Protein AF-A0A523UVQ3-F1 (afdb_monomer_lite)

Structure (mmCIF, N/CA/C/O backbone):
data_AF-A0A523UVQ3-F1
#
_entry.id   AF-A0A523UVQ3-F1
#
loop_
_atom_site.group_PDB
_atom_site.id
_atom_site.type_symbol
_atom_site.label_atom_id
_atom_site.label_alt_id
_atom_site.label_comp_id
_atom_site.label_asym_id
_atom_site.label_entity_id
_atom_site.label_seq_id
_atom_site.pdbx_PDB_ins_code
_atom_site.Cartn_x
_atom_site.Cartn_y
_atom_site.Cartn_z
_atom_site.occupancy
_atom_site.B_iso_or_equiv
_atom_site.auth_seq_id
_atom_site.auth_comp_id
_atom_site.auth_asym_id
_atom_site.auth_atom_id
_atom_site.pdbx_PDB_model_num
ATOM 1 N N . MET A 1 1 ? 14.493 -11.863 -35.727 1.00 39.38 1 MET A N 1
ATOM 2 C CA . MET A 1 1 ? 13.414 -10.904 -35.404 1.00 39.38 1 MET A CA 1
ATOM 3 C C . MET A 1 1 ? 13.735 -10.275 -34.060 1.00 39.38 1 MET A C 1
ATOM 5 O O . MET A 1 1 ? 13.905 -11.006 -33.095 1.00 39.38 1 MET A O 1
ATOM 9 N N . ALA A 1 2 ? 13.984 -8.965 -34.048 1.00 42.31 2 ALA A N 1
ATOM 10 C CA . ALA A 1 2 ? 14.712 -8.257 -32.997 1.00 42.31 2 ALA A CA 1
ATOM 11 C C . ALA A 1 2 ? 14.042 -8.353 -31.615 1.00 42.31 2 ALA A C 1
ATOM 13 O O . ALA A 1 2 ? 12.942 -7.850 -31.390 1.00 42.31 2 ALA A O 1
ATOM 14 N N . MET A 1 3 ? 14.762 -8.982 -30.691 1.00 44.59 3 MET A N 1
ATOM 15 C CA . MET A 1 3 ? 14.513 -8.999 -29.258 1.00 44.59 3 MET A CA 1
ATOM 16 C C . MET A 1 3 ? 14.830 -7.597 -28.714 1.00 44.59 3 MET A C 1
ATOM 18 O O . MET A 1 3 ? 15.941 -7.333 -28.264 1.00 44.59 3 MET A O 1
ATOM 22 N N . PHE A 1 4 ? 13.890 -6.653 -28.830 1.00 46.91 4 PHE A N 1
ATOM 23 C CA . PHE A 1 4 ? 13.997 -5.375 -28.128 1.00 46.91 4 PHE A CA 1
ATOM 24 C C . PHE A 1 4 ? 13.979 -5.674 -26.631 1.00 46.91 4 PHE A C 1
ATOM 26 O O . PHE A 1 4 ? 12.932 -5.970 -26.056 1.00 46.91 4 PHE A O 1
ATOM 33 N N . ALA A 1 5 ? 15.153 -5.626 -26.007 1.00 46.66 5 ALA A N 1
ATOM 34 C CA . ALA A 1 5 ? 15.275 -5.544 -24.568 1.00 46.66 5 ALA A CA 1
ATOM 35 C C . ALA A 1 5 ? 14.369 -4.401 -24.091 1.00 46.66 5 ALA A C 1
ATOM 37 O O . ALA A 1 5 ? 14.591 -3.237 -24.434 1.00 46.66 5 ALA A O 1
ATOM 38 N N . LEU A 1 6 ? 13.321 -4.72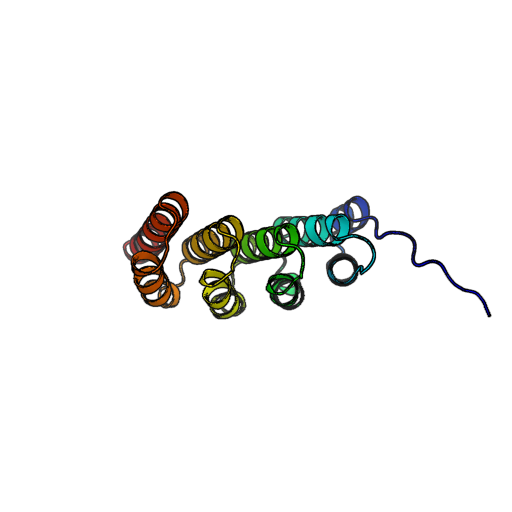8 -23.334 1.00 57.94 6 LEU A N 1
ATOM 39 C CA . LEU A 1 6 ? 12.624 -3.737 -22.527 1.00 57.94 6 LEU A CA 1
ATOM 40 C C . LEU A 1 6 ? 13.667 -3.225 -21.535 1.00 57.94 6 LEU A C 1
ATOM 42 O O . LEU A 1 6 ? 13.969 -3.893 -20.549 1.00 57.94 6 LEU A O 1
ATOM 46 N N . THR A 1 7 ? 14.288 -2.092 -21.848 1.00 76.19 7 THR A N 1
ATOM 47 C CA . THR A 1 7 ? 15.218 -1.434 -20.938 1.00 76.19 7 THR A CA 1
ATOM 48 C C . THR A 1 7 ? 14.504 -1.192 -19.610 1.00 76.19 7 THR A C 1
ATOM 50 O O . THR A 1 7 ? 13.308 -0.883 -19.585 1.00 76.19 7 THR A O 1
ATOM 53 N N . GLN A 1 8 ? 15.221 -1.397 -18.500 1.00 83.75 8 GLN A N 1
ATOM 54 C CA . GLN A 1 8 ? 14.662 -1.261 -17.155 1.00 83.75 8 GLN A CA 1
ATOM 55 C C . GLN A 1 8 ? 13.910 0.079 -17.036 1.00 83.75 8 GLN A C 1
ATOM 57 O O . GLN A 1 8 ? 14.472 1.125 -17.385 1.00 83.75 8 GLN A O 1
ATOM 62 N N . PRO A 1 9 ? 12.647 0.085 -16.567 1.00 90.88 9 PRO A N 1
ATOM 63 C CA . PRO A 1 9 ? 11.894 1.319 -16.410 1.00 90.88 9 PRO A CA 1
ATOM 64 C C . PRO A 1 9 ? 12.631 2.309 -15.506 1.00 90.88 9 PRO A C 1
ATOM 66 O O . PRO A 1 9 ? 12.893 2.032 -14.339 1.00 90.88 9 PRO A O 1
ATOM 69 N N . ASN A 1 10 ? 12.923 3.502 -16.025 1.00 95.31 10 ASN A N 1
ATOM 70 C CA . ASN A 1 10 ? 13.520 4.567 -15.226 1.00 95.31 10 ASN A CA 1
ATOM 71 C C . ASN A 1 10 ? 12.429 5.288 -14.418 1.00 95.31 10 ASN A C 1
ATOM 73 O O . ASN A 1 10 ? 11.838 6.270 -14.877 1.00 95.31 10 ASN A O 1
ATOM 77 N N . VAL A 1 11 ? 12.146 4.779 -13.216 1.00 96.69 11 VAL A N 1
ATOM 78 C CA . VAL A 1 11 ? 11.094 5.301 -12.329 1.00 96.69 11 VAL A CA 1
ATOM 79 C C . VAL A 1 11 ? 11.329 6.769 -11.965 1.00 96.69 11 VAL A C 1
ATOM 81 O O . VAL A 1 11 ? 10.381 7.555 -11.973 1.00 96.69 11 VAL A O 1
ATOM 84 N N . ILE A 1 12 ? 12.583 7.170 -11.726 1.00 96.06 12 ILE A N 1
ATOM 85 C CA . ILE A 1 12 ? 12.950 8.553 -11.380 1.00 96.06 12 ILE A CA 1
ATOM 86 C C . ILE A 1 12 ? 12.531 9.508 -12.503 1.00 96.06 12 ILE A C 1
ATOM 88 O O . ILE A 1 12 ? 11.830 10.494 -12.261 1.00 96.06 12 ILE A O 1
ATOM 92 N N . LYS A 1 13 ? 12.890 9.181 -13.749 1.00 97.12 13 LYS A N 1
ATOM 93 C CA . LYS A 1 13 ? 12.530 9.973 -14.930 1.00 97.12 13 LYS A CA 1
ATOM 94 C C . LYS A 1 13 ? 11.016 10.006 -15.143 1.00 97.12 13 LYS A C 1
ATOM 96 O O . LYS A 1 13 ? 10.454 11.072 -15.386 1.00 97.12 13 LYS A O 1
ATOM 101 N N . LEU A 1 14 ? 10.341 8.862 -15.015 1.00 97.38 14 LEU A N 1
ATOM 102 C CA . LEU A 1 14 ? 8.886 8.769 -15.173 1.00 97.38 14 LEU A CA 1
ATOM 103 C C . LEU A 1 14 ? 8.136 9.604 -14.125 1.00 97.38 14 LEU A C 1
ATOM 105 O O . LEU A 1 14 ? 7.170 10.288 -14.469 1.00 97.38 14 LEU A O 1
ATOM 109 N N . LYS A 1 15 ? 8.602 9.598 -12.871 1.00 97.69 15 LYS A N 1
ATOM 110 C CA . LYS A 1 15 ? 8.070 10.436 -11.791 1.00 97.69 15 LYS A CA 1
ATOM 111 C C . LYS A 1 15 ? 8.287 11.921 -12.074 1.00 97.69 15 LYS A C 1
ATOM 113 O O . LYS A 1 15 ? 7.334 12.687 -11.950 1.00 97.69 15 LYS A O 1
ATOM 118 N N . ALA A 1 16 ? 9.492 12.322 -12.486 1.00 97.44 16 ALA A N 1
ATOM 119 C CA . ALA A 1 16 ? 9.799 13.713 -12.828 1.00 97.44 16 ALA A CA 1
ATOM 120 C C . ALA A 1 16 ? 8.895 14.239 -13.958 1.00 97.44 16 ALA A C 1
ATOM 122 O O . ALA A 1 16 ? 8.415 15.367 -13.905 1.00 97.44 16 ALA A O 1
ATOM 123 N N . MET A 1 17 ? 8.579 13.381 -14.930 1.00 97.06 17 MET A N 1
ATOM 124 C CA . MET A 1 17 ? 7.647 13.676 -16.025 1.00 97.06 17 MET A CA 1
ATOM 125 C C . MET A 1 17 ? 6.166 13.544 -15.637 1.00 97.06 17 MET A C 1
ATOM 127 O O . MET A 1 17 ? 5.296 13.735 -16.482 1.00 97.06 17 MET A O 1
ATOM 131 N N . ARG A 1 18 ? 5.859 13.169 -14.387 1.00 97.56 18 ARG A N 1
ATOM 132 C CA . ARG A 1 18 ? 4.501 12.866 -13.897 1.00 97.56 18 ARG A CA 1
ATOM 133 C C . ARG A 1 18 ? 3.760 11.847 -14.780 1.00 97.56 18 ARG A C 1
ATOM 135 O O . ARG A 1 18 ? 2.537 11.890 -14.911 1.00 97.56 18 ARG A O 1
ATOM 142 N N . ASN A 1 19 ? 4.492 10.913 -15.389 1.00 97.69 19 ASN A N 1
ATOM 143 C CA . ASN A 1 19 ? 3.961 9.961 -16.359 1.00 97.69 19 ASN A CA 1
ATOM 144 C C . ASN A 1 19 ? 3.280 8.773 -15.657 1.00 97.69 19 ASN A C 1
ATOM 146 O O . ASN A 1 19 ? 3.890 7.724 -15.438 1.00 97.69 19 ASN A O 1
ATOM 150 N N . ILE A 1 20 ? 1.996 8.939 -15.323 1.00 98.00 20 ILE A N 1
ATOM 151 C CA . ILE A 1 20 ? 1.193 7.918 -14.628 1.00 98.00 20 ILE A CA 1
ATOM 152 C C . ILE A 1 20 ? 1.123 6.613 -15.426 1.00 98.00 20 ILE A C 1
ATOM 154 O O . ILE A 1 20 ? 1.298 5.542 -14.855 1.00 98.00 20 ILE A O 1
ATOM 158 N N . GLY A 1 21 ? 0.927 6.687 -16.746 1.00 96.88 21 GLY A N 1
ATOM 159 C CA . GLY A 1 21 ? 0.845 5.500 -17.601 1.00 96.88 21 GLY A CA 1
ATOM 160 C C . GLY A 1 21 ? 2.160 4.716 -17.657 1.00 96.88 21 GLY A C 1
ATOM 161 O O . GLY A 1 21 ? 2.157 3.488 -17.618 1.00 96.88 21 GLY A O 1
ATOM 162 N N . GLY A 1 22 ? 3.296 5.414 -17.697 1.00 96.94 22 GLY A N 1
ATOM 163 C CA . GLY A 1 22 ? 4.622 4.803 -17.646 1.00 96.94 22 GLY A CA 1
ATOM 164 C C . GLY A 1 22 ? 4.908 4.146 -16.298 1.00 96.94 22 GLY A C 1
ATOM 165 O O . GLY A 1 22 ? 5.341 2.997 -16.262 1.00 96.94 22 GLY A O 1
ATOM 166 N N . LEU A 1 23 ? 4.596 4.825 -15.191 1.00 97.94 23 LEU A N 1
ATOM 167 C CA . LEU A 1 23 ? 4.719 4.251 -13.847 1.00 97.94 23 LEU A CA 1
ATOM 168 C C . LEU A 1 23 ? 3.774 3.051 -13.645 1.00 97.94 23 LEU A C 1
ATOM 170 O O . LEU A 1 23 ? 4.170 2.046 -13.064 1.00 97.94 23 LEU A O 1
ATOM 174 N N . ALA A 1 24 ? 2.558 3.095 -14.197 1.00 97.75 24 ALA A N 1
ATOM 175 C CA . ALA A 1 24 ? 1.625 1.968 -14.173 1.00 97.75 24 ALA A CA 1
ATOM 176 C C . ALA A 1 24 ? 2.132 0.752 -14.972 1.00 97.75 24 ALA A C 1
ATOM 178 O O . ALA A 1 24 ? 1.844 -0.387 -14.612 1.00 97.75 24 ALA A O 1
ATOM 179 N N . ARG A 1 25 ? 2.909 0.967 -16.042 1.00 96.75 25 ARG A N 1
ATOM 180 C CA . ARG A 1 25 ? 3.623 -0.118 -16.738 1.00 96.75 25 ARG A CA 1
ATOM 181 C C . ARG A 1 25 ? 4.805 -0.630 -15.917 1.00 96.75 25 ARG A C 1
ATOM 183 O O . ARG A 1 25 ? 5.016 -1.837 -15.880 1.00 96.75 25 ARG A O 1
ATOM 190 N N . ALA A 1 26 ? 5.530 0.254 -15.228 1.00 97.19 26 ALA A N 1
ATOM 191 C CA . ALA A 1 26 ? 6.637 -0.126 -14.347 1.00 97.19 26 ALA A CA 1
ATOM 192 C C . ALA A 1 26 ? 6.177 -1.008 -13.170 1.00 97.19 26 ALA A C 1
ATOM 194 O O . ALA A 1 26 ? 6.887 -1.939 -12.807 1.00 97.19 26 ALA A O 1
ATOM 195 N N . LEU A 1 27 ? 4.949 -0.822 -12.668 1.00 97.50 27 LEU A N 1
ATOM 196 C CA . LEU A 1 27 ? 4.314 -1.743 -11.710 1.00 97.50 27 LEU A CA 1
ATOM 197 C C . LEU A 1 27 ? 4.166 -3.183 -12.223 1.00 97.50 27 LEU A C 1
ATOM 199 O O . LEU A 1 27 ? 3.966 -4.087 -11.427 1.00 97.50 27 LEU A O 1
ATOM 203 N N . LYS A 1 28 ? 4.244 -3.418 -13.536 1.00 96.00 28 LYS A N 1
ATOM 204 C CA . LYS A 1 28 ? 4.145 -4.753 -14.147 1.00 96.00 28 LYS A CA 1
ATOM 205 C C . LYS A 1 28 ? 5.505 -5.291 -14.600 1.00 96.00 28 LYS A C 1
ATOM 207 O O . LYS A 1 28 ? 5.560 -6.291 -15.317 1.00 96.00 28 LYS A O 1
ATOM 212 N N . TYR A 1 29 ? 6.602 -4.628 -14.228 1.00 95.38 29 TYR A N 1
ATOM 213 C CA . TYR A 1 29 ? 7.947 -5.037 -14.614 1.00 95.38 29 TYR A CA 1
ATOM 214 C C . TYR A 1 29 ? 8.352 -6.316 -13.870 1.00 95.38 29 TYR A C 1
ATOM 216 O O . TYR A 1 29 ? 8.654 -6.308 -12.677 1.00 95.38 29 TYR A O 1
ATOM 224 N N . ARG A 1 30 ? 8.310 -7.440 -14.593 1.00 91.62 30 ARG A N 1
ATOM 225 C CA . ARG A 1 30 ? 8.473 -8.782 -14.014 1.00 91.62 30 ARG A CA 1
ATOM 226 C C . ARG A 1 30 ? 9.860 -9.024 -13.426 1.00 91.62 30 ARG A C 1
ATOM 228 O O . ARG A 1 30 ? 9.968 -9.726 -12.433 1.00 91.62 30 ARG A O 1
ATOM 235 N N . ALA A 1 31 ? 10.897 -8.447 -14.029 1.00 91.62 31 ALA A N 1
ATOM 236 C CA . ALA A 1 31 ? 12.280 -8.788 -13.709 1.00 91.62 31 ALA A CA 1
ATOM 237 C C . ALA A 1 31 ? 12.781 -8.215 -12.373 1.00 91.62 31 ALA A C 1
ATOM 239 O O . ALA A 1 31 ? 13.788 -8.693 -11.864 1.00 91.62 31 ALA A O 1
ATOM 240 N N . ASP A 1 32 ? 12.121 -7.193 -11.818 1.00 95.12 32 ASP A N 1
ATOM 241 C CA . ASP A 1 32 ? 12.636 -6.489 -10.643 1.00 95.12 32 ASP A CA 1
ATOM 242 C C . ASP A 1 32 ? 11.502 -5.935 -9.772 1.00 95.12 32 ASP A C 1
ATOM 244 O O . ASP A 1 32 ? 10.786 -5.005 -10.156 1.00 95.12 32 ASP A O 1
ATOM 248 N N . SER A 1 33 ? 11.352 -6.496 -8.572 1.00 97.19 33 SER A N 1
ATOM 249 C CA . SER A 1 33 ? 10.388 -6.023 -7.577 1.00 97.19 33 SER A CA 1
ATOM 250 C C . SER A 1 33 ? 10.733 -4.647 -7.001 1.00 97.19 33 SER A C 1
ATOM 252 O O . SER A 1 33 ? 9.831 -3.940 -6.561 1.00 97.19 33 SER A O 1
ATOM 254 N N . GLY A 1 34 ? 12.007 -4.243 -7.010 1.00 97.62 34 GLY A N 1
ATOM 255 C CA . GLY A 1 34 ? 12.449 -2.906 -6.613 1.00 97.62 34 GLY A CA 1
ATOM 256 C C . GLY A 1 34 ? 11.880 -1.837 -7.542 1.00 97.62 34 GLY A C 1
ATOM 257 O O . GLY A 1 34 ? 11.242 -0.899 -7.075 1.00 97.62 34 GLY A O 1
ATOM 258 N N . VAL A 1 35 ? 11.958 -2.052 -8.860 1.00 97.81 35 VAL A N 1
ATOM 259 C CA . VAL A 1 35 ? 11.315 -1.169 -9.855 1.00 97.81 35 VAL A CA 1
ATOM 260 C C . VAL A 1 35 ? 9.808 -1.058 -9.614 1.00 97.81 35 VAL A C 1
ATOM 262 O O . VAL A 1 35 ? 9.249 0.039 -9.685 1.00 97.81 35 VAL A O 1
ATOM 265 N N . ARG A 1 36 ? 9.134 -2.175 -9.305 1.00 98.44 36 ARG A N 1
ATOM 266 C CA . ARG A 1 36 ? 7.697 -2.165 -8.987 1.00 98.44 36 ARG A CA 1
ATOM 267 C C . ARG A 1 36 ? 7.414 -1.386 -7.698 1.00 98.44 36 ARG A C 1
ATOM 269 O O . ARG A 1 36 ? 6.492 -0.572 -7.663 1.00 98.44 36 ARG A O 1
ATOM 276 N N . ALA A 1 37 ? 8.218 -1.584 -6.655 1.00 98.56 37 ALA A N 1
ATOM 277 C CA . ALA A 1 37 ? 8.058 -0.909 -5.370 1.00 98.56 37 ALA A CA 1
ATOM 278 C C . ALA A 1 37 ? 8.280 0.605 -5.488 1.00 98.56 37 ALA A C 1
ATOM 280 O O . ALA A 1 37 ? 7.486 1.385 -4.947 1.00 98.56 37 ALA A O 1
ATOM 281 N N . ASP A 1 38 ? 9.302 1.017 -6.236 1.00 98.50 38 ASP A N 1
ATOM 282 C CA . ASP A 1 38 ? 9.602 2.420 -6.517 1.00 98.50 38 ASP A CA 1
ATOM 283 C C . ASP A 1 38 ? 8.494 3.057 -7.357 1.00 98.50 38 ASP A C 1
ATOM 285 O O . ASP A 1 38 ? 8.077 4.186 -7.090 1.00 98.50 38 ASP A O 1
ATOM 289 N N . ALA A 1 39 ? 7.956 2.332 -8.344 1.00 98.56 39 ALA A N 1
ATOM 290 C CA . ALA A 1 39 ? 6.831 2.803 -9.144 1.00 98.56 39 ALA A CA 1
ATOM 291 C C . ALA A 1 39 ? 5.576 3.021 -8.283 1.00 98.56 39 ALA A C 1
ATOM 293 O O . ALA A 1 39 ? 4.925 4.062 -8.409 1.00 98.56 39 ALA A O 1
ATOM 294 N N . ALA A 1 40 ? 5.263 2.092 -7.372 1.00 98.75 40 ALA A N 1
ATOM 295 C CA . ALA A 1 40 ? 4.151 2.236 -6.431 1.00 98.75 40 ALA A CA 1
ATOM 296 C C . ALA A 1 40 ? 4.328 3.475 -5.542 1.00 98.75 40 ALA A C 1
ATOM 298 O O . ALA A 1 40 ? 3.408 4.287 -5.399 1.00 98.75 40 ALA A O 1
ATOM 299 N N . GLN A 1 41 ? 5.531 3.662 -4.994 1.00 98.69 41 GLN A N 1
ATOM 300 C CA . GLN A 1 41 ? 5.854 4.827 -4.178 1.00 98.69 41 GLN A CA 1
ATOM 301 C C . GLN A 1 41 ? 5.715 6.135 -4.972 1.00 98.69 41 GLN A C 1
ATOM 303 O O . GLN A 1 41 ? 5.050 7.065 -4.503 1.00 98.69 41 GLN A O 1
ATOM 308 N N . ALA A 1 42 ? 6.292 6.196 -6.175 1.00 98.62 42 ALA A N 1
ATOM 309 C CA . ALA A 1 42 ? 6.239 7.364 -7.046 1.00 98.62 42 ALA A CA 1
ATOM 310 C C . ALA A 1 42 ? 4.794 7.752 -7.394 1.00 98.62 42 ALA A C 1
ATOM 312 O O . ALA A 1 42 ? 4.432 8.925 -7.315 1.00 98.62 42 ALA A O 1
ATOM 313 N N . LEU A 1 43 ? 3.940 6.776 -7.718 1.00 98.62 43 LEU A N 1
ATOM 314 C CA . LEU A 1 43 ? 2.518 7.010 -7.986 1.00 98.62 43 LEU A CA 1
ATOM 315 C C . LEU A 1 43 ? 1.793 7.624 -6.779 1.00 98.62 43 LEU A C 1
ATOM 317 O O . LEU A 1 43 ? 1.020 8.570 -6.940 1.00 98.62 43 LEU A O 1
ATOM 321 N N . GLY A 1 44 ? 2.084 7.141 -5.568 1.00 98.06 44 GLY A N 1
ATOM 322 C CA . GLY A 1 44 ? 1.532 7.700 -4.333 1.00 98.06 44 GLY A CA 1
ATOM 323 C C . GLY A 1 44 ? 1.989 9.130 -4.043 1.00 98.06 44 GLY A C 1
ATOM 324 O O . GLY A 1 44 ? 1.230 9.924 -3.492 1.00 98.06 44 GLY A O 1
ATOM 325 N N . GLU A 1 45 ? 3.221 9.477 -4.409 1.00 98.25 45 GLU A N 1
ATOM 326 C CA . GLU A 1 45 ? 3.767 10.833 -4.261 1.00 98.25 45 GLU A CA 1
ATOM 327 C C . GLU A 1 45 ? 3.171 11.817 -5.271 1.00 98.25 45 GLU A C 1
ATOM 329 O O . GLU A 1 45 ? 2.959 12.979 -4.937 1.00 98.25 45 GLU A O 1
ATOM 334 N N . LEU A 1 46 ? 2.831 11.348 -6.475 1.00 98.00 46 LEU A N 1
ATOM 335 C CA . LEU A 1 46 ? 2.152 12.163 -7.485 1.00 98.00 46 LEU A CA 1
ATOM 336 C C . LEU A 1 46 ? 0.680 12.443 -7.153 1.00 98.00 46 LEU A C 1
ATOM 338 O O . LEU A 1 46 ? 0.099 13.348 -7.754 1.00 98.00 46 LEU A O 1
ATOM 342 N N . ARG A 1 47 ? 0.085 11.678 -6.224 1.00 96.69 47 ARG A N 1
ATOM 343 C CA . ARG A 1 47 ? -1.290 11.851 -5.717 1.00 96.69 47 ARG A CA 1
ATOM 344 C C . ARG A 1 47 ? -2.361 11.952 -6.815 1.00 96.69 47 ARG A C 1
ATOM 346 O O . ARG A 1 47 ? -3.369 12.634 -6.657 1.00 96.69 47 ARG A O 1
ATOM 353 N N . ASN A 1 48 ? -2.155 11.274 -7.943 1.00 97.19 48 ASN A N 1
ATOM 354 C CA . ASN A 1 48 ? -3.093 11.294 -9.063 1.00 97.19 48 ASN A CA 1
ATOM 355 C C . ASN A 1 48 ? -4.073 10.114 -8.964 1.00 97.19 48 ASN A C 1
ATOM 357 O O . ASN A 1 48 ? -3.645 8.964 -8.902 1.00 97.19 48 ASN A O 1
ATOM 361 N N . ARG A 1 49 ? -5.386 10.381 -9.012 1.00 96.62 49 ARG A N 1
ATOM 362 C CA . ARG A 1 49 ? -6.436 9.346 -8.931 1.00 96.62 49 ARG A CA 1
ATOM 363 C C . ARG A 1 49 ? -6.379 8.306 -10.055 1.00 96.62 49 ARG A C 1
ATOM 365 O O . ARG A 1 49 ? -6.785 7.171 -9.834 1.00 96.62 49 ARG A O 1
ATOM 372 N N . LEU A 1 50 ? -5.807 8.638 -11.217 1.00 96.75 50 LEU A N 1
ATOM 373 C CA . LEU A 1 50 ? -5.566 7.675 -12.304 1.00 96.75 50 LEU A CA 1
ATOM 374 C C . LEU A 1 50 ? -4.617 6.537 -11.894 1.00 96.75 50 LEU A C 1
ATOM 376 O O . LEU A 1 50 ? -4.584 5.497 -12.545 1.00 96.75 50 LEU A O 1
ATOM 380 N N . ALA A 1 51 ? -3.855 6.716 -10.813 1.00 97.88 51 ALA A N 1
ATOM 381 C CA . ALA A 1 51 ? -2.993 5.684 -10.261 1.00 97.88 51 ALA A CA 1
ATOM 382 C C . ALA A 1 51 ? -3.737 4.648 -9.404 1.00 97.88 51 ALA A C 1
ATOM 384 O O . ALA A 1 51 ? -3.151 3.613 -9.100 1.00 97.88 51 ALA A O 1
ATOM 385 N N . ILE A 1 52 ? -4.998 4.885 -9.015 1.00 98.12 52 ILE A N 1
ATOM 386 C CA . ILE A 1 52 ? -5.718 3.971 -8.115 1.00 98.12 52 ILE A CA 1
ATOM 387 C C . ILE A 1 52 ? -5.859 2.570 -8.731 1.00 98.12 52 ILE A C 1
ATOM 389 O O . ILE A 1 52 ? -5.396 1.627 -8.092 1.00 98.12 52 ILE A O 1
ATOM 393 N N . PRO A 1 53 ? -6.394 2.381 -9.957 1.00 97.94 53 PRO A N 1
ATOM 394 C CA . PRO A 1 53 ? -6.553 1.036 -10.514 1.00 97.94 53 PRO A CA 1
ATOM 395 C C . PRO A 1 53 ? -5.253 0.213 -10.599 1.00 97.94 53 PRO A C 1
ATOM 397 O O . PRO A 1 53 ? -5.257 -0.937 -10.159 1.00 97.94 53 PRO A O 1
ATOM 400 N N . PRO A 1 54 ? -4.117 0.740 -11.107 1.00 98.06 54 PRO A N 1
ATOM 401 C CA . PRO A 1 54 ? -2.888 -0.048 -11.137 1.00 98.06 54 PRO A CA 1
ATOM 402 C C . PRO A 1 54 ? -2.296 -0.292 -9.738 1.00 98.06 54 PRO A C 1
ATOM 404 O O . PRO A 1 54 ? -1.732 -1.361 -9.515 1.00 98.06 54 PRO A O 1
ATOM 407 N N . LEU A 1 55 ? -2.460 0.632 -8.783 1.00 98.62 55 LEU A N 1
ATOM 408 C CA . LEU A 1 55 ? -2.035 0.416 -7.393 1.00 98.62 55 LEU A CA 1
ATOM 409 C C . LEU A 1 55 ? -2.881 -0.643 -6.678 1.00 98.62 55 LEU A C 1
ATOM 411 O O . LEU A 1 55 ? -2.335 -1.417 -5.901 1.00 98.62 55 LEU A O 1
ATOM 415 N N . VAL A 1 56 ? -4.182 -0.726 -6.971 1.00 98.44 56 VAL A N 1
ATOM 416 C CA . VAL A 1 56 ? -5.048 -1.809 -6.478 1.00 98.44 56 VAL A CA 1
ATOM 417 C C . VAL A 1 56 ? -4.542 -3.167 -6.964 1.00 98.44 56 VAL A C 1
ATOM 419 O O . VAL A 1 56 ? -4.468 -4.104 -6.178 1.00 98.44 56 VAL A O 1
ATOM 422 N N . GLY A 1 57 ? -4.099 -3.271 -8.221 1.00 97.75 57 GLY A N 1
ATOM 423 C CA . GLY A 1 57 ? -3.435 -4.485 -8.708 1.00 97.75 57 GLY A CA 1
ATOM 424 C C . GLY A 1 57 ? -2.144 -4.810 -7.944 1.00 97.75 57 GLY A C 1
ATOM 425 O O . GLY A 1 57 ? -1.896 -5.966 -7.613 1.00 97.75 57 GLY A O 1
ATOM 426 N N . ALA A 1 58 ? -1.348 -3.790 -7.611 1.00 98.50 58 ALA A N 1
ATOM 427 C CA . ALA A 1 58 ? -0.084 -3.943 -6.887 1.00 98.50 58 ALA A CA 1
ATOM 428 C C . ALA A 1 58 ? -0.244 -4.341 -5.405 1.00 98.50 58 ALA A C 1
ATOM 430 O O . ALA A 1 58 ? 0.720 -4.802 -4.796 1.00 98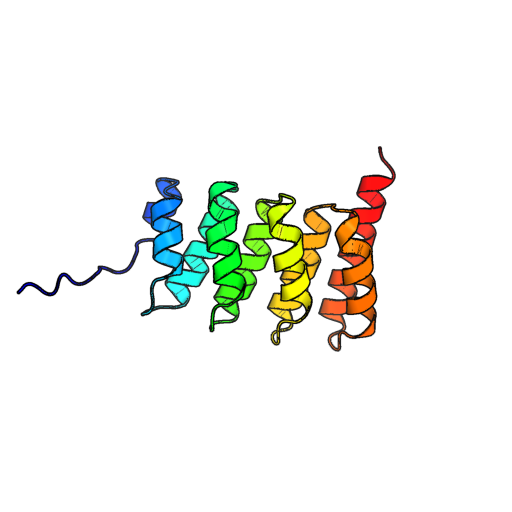.50 58 ALA A O 1
ATOM 431 N N . LEU A 1 59 ? -1.447 -4.234 -4.823 1.00 98.62 59 LEU A N 1
ATOM 432 C CA . LEU A 1 59 ? -1.746 -4.807 -3.502 1.00 98.62 59 LEU A CA 1
ATOM 433 C C . LEU A 1 59 ? -1.667 -6.338 -3.483 1.00 98.62 59 LEU A C 1
ATOM 435 O O . LEU A 1 59 ? -1.603 -6.916 -2.410 1.00 98.62 59 LEU A O 1
ATOM 439 N N . ARG A 1 60 ? -1.662 -6.994 -4.648 1.00 98.12 60 ARG A N 1
ATOM 440 C CA . ARG A 1 60 ? -1.579 -8.457 -4.786 1.00 98.12 60 ARG A CA 1
ATOM 441 C C . ARG A 1 60 ? -0.230 -8.920 -5.342 1.00 98.12 60 ARG A C 1
ATOM 443 O O . ARG A 1 60 ? -0.119 -10.032 -5.847 1.00 98.12 60 ARG A O 1
ATOM 450 N N . ASP A 1 61 ? 0.782 -8.055 -5.307 1.00 98.62 61 ASP A N 1
ATOM 451 C CA . ASP A 1 61 ? 2.127 -8.399 -5.766 1.00 98.62 61 ASP A CA 1
ATOM 452 C C . ASP A 1 61 ? 2.759 -9.479 -4.874 1.00 98.62 61 ASP A C 1
ATOM 454 O O . ASP A 1 61 ? 2.588 -9.480 -3.654 1.00 98.62 61 ASP A O 1
ATOM 458 N N . GLU A 1 62 ? 3.540 -10.378 -5.470 1.00 97.88 62 GLU A N 1
ATOM 459 C CA . GLU A 1 62 ? 4.294 -11.410 -4.744 1.00 97.88 62 GLU A CA 1
ATOM 460 C C . GLU A 1 62 ? 5.259 -10.807 -3.708 1.00 97.88 62 GLU A C 1
ATOM 462 O O . GLU A 1 62 ? 5.534 -11.404 -2.669 1.00 97.88 62 GLU A O 1
ATOM 467 N N . ASN A 1 63 ? 5.759 -9.595 -3.963 1.00 98.56 63 ASN A N 1
ATOM 468 C CA . ASN A 1 63 ? 6.721 -8.941 -3.104 1.00 98.56 63 ASN A CA 1
ATOM 469 C C . ASN A 1 63 ? 6.024 -8.019 -2.094 1.00 98.56 63 ASN A C 1
ATOM 471 O O . ASN A 1 63 ? 5.430 -6.995 -2.447 1.00 98.56 63 ASN A O 1
ATOM 475 N N . ARG A 1 64 ? 6.199 -8.321 -0.802 1.00 98.44 64 ARG A N 1
ATOM 476 C CA . ARG A 1 64 ? 5.653 -7.530 0.316 1.00 98.44 64 ARG A CA 1
ATOM 477 C C . ARG A 1 64 ? 5.974 -6.033 0.260 1.00 98.44 64 ARG A C 1
ATOM 479 O O . ARG A 1 64 ? 5.169 -5.217 0.703 1.00 98.44 64 ARG A O 1
ATOM 486 N N . LEU A 1 65 ? 7.133 -5.634 -0.278 1.00 98.56 65 LEU A N 1
ATOM 487 C CA . LEU A 1 65 ? 7.528 -4.226 -0.357 1.00 98.56 65 LEU A CA 1
ATOM 488 C C . LEU A 1 65 ? 6.654 -3.475 -1.363 1.00 98.56 65 LEU A C 1
ATOM 490 O O . LEU A 1 65 ? 6.253 -2.341 -1.095 1.00 98.56 65 LEU A O 1
ATOM 494 N N . VAL A 1 66 ? 6.321 -4.126 -2.480 1.00 98.81 66 VAL A N 1
ATOM 495 C CA . VAL A 1 66 ? 5.412 -3.588 -3.494 1.00 98.81 66 VAL A CA 1
ATOM 496 C C . VAL A 1 66 ? 4.015 -3.427 -2.898 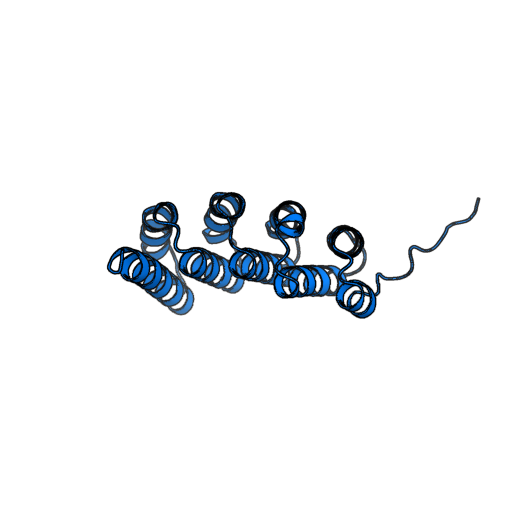1.00 98.81 66 VAL A C 1
ATOM 498 O O . VAL A 1 66 ? 3.472 -2.323 -2.951 1.00 98.81 66 VAL A O 1
ATOM 501 N N . ARG A 1 67 ? 3.483 -4.466 -2.235 1.00 98.81 67 ARG A N 1
ATOM 502 C CA . ARG A 1 67 ? 2.170 -4.416 -1.561 1.00 98.81 67 ARG A CA 1
ATOM 503 C C . ARG A 1 67 ? 2.100 -3.301 -0.517 1.00 98.81 67 ARG A C 1
ATOM 505 O O . ARG A 1 67 ? 1.187 -2.474 -0.535 1.00 98.81 67 ARG A O 1
ATOM 512 N N . LYS A 1 68 ? 3.120 -3.204 0.343 1.00 98.75 68 LYS A N 1
ATOM 513 C CA . LYS A 1 68 ? 3.252 -2.155 1.368 1.00 98.75 68 LYS A CA 1
ATOM 514 C C . LYS A 1 68 ? 3.237 -0.756 0.745 1.00 98.75 68 LYS A C 1
ATOM 516 O O . LYS A 1 68 ? 2.520 0.130 1.220 1.00 98.75 68 LYS A O 1
ATOM 521 N N . ASN A 1 69 ? 4.035 -0.542 -0.303 1.00 98.75 69 ASN A N 1
ATOM 522 C CA . ASN A 1 69 ? 4.116 0.749 -0.984 1.00 98.75 69 ASN A CA 1
ATOM 523 C C . ASN A 1 69 ? 2.805 1.084 -1.706 1.00 98.75 69 ASN A C 1
ATOM 525 O O . ASN A 1 69 ? 2.391 2.243 -1.681 1.00 98.75 69 ASN A O 1
ATOM 529 N N . ALA A 1 70 ? 2.121 0.090 -2.276 1.00 98.81 70 ALA A N 1
ATOM 530 C CA . ALA A 1 70 ? 0.810 0.259 -2.890 1.00 98.81 70 ALA A CA 1
ATOM 531 C C . ALA A 1 70 ? -0.251 0.691 -1.867 1.00 98.81 70 ALA A C 1
ATOM 533 O O . ALA A 1 70 ? -0.929 1.696 -2.088 1.00 98.81 70 ALA A O 1
ATOM 534 N N . ALA A 1 71 ? -0.326 0.029 -0.708 1.00 98.75 71 ALA A N 1
ATOM 535 C CA . ALA A 1 71 ? -1.240 0.409 0.372 1.00 98.75 71 ALA A CA 1
ATOM 536 C C . ALA A 1 71 ? -0.980 1.845 0.857 1.00 98.75 71 ALA A C 1
ATOM 538 O O . ALA A 1 71 ? -1.893 2.670 0.955 1.00 98.75 71 ALA A O 1
ATOM 539 N N . GLN A 1 72 ? 0.293 2.194 1.079 1.00 98.56 72 GLN A N 1
ATOM 540 C CA . GLN A 1 72 ? 0.676 3.553 1.457 1.00 98.56 72 GLN A CA 1
ATOM 541 C C . GLN A 1 72 ? 0.317 4.584 0.375 1.00 98.56 72 GLN A C 1
ATOM 543 O O . GLN A 1 72 ? -0.122 5.689 0.705 1.00 98.56 72 GLN A O 1
ATOM 548 N N . ALA A 1 73 ? 0.530 4.258 -0.901 1.00 98.56 73 ALA A N 1
ATOM 549 C CA . ALA A 1 73 ? 0.228 5.132 -2.027 1.00 98.56 73 ALA A CA 1
ATOM 550 C C . ALA A 1 73 ? -1.276 5.396 -2.152 1.00 98.56 73 ALA A C 1
ATOM 552 O O . ALA A 1 73 ? -1.676 6.554 -2.274 1.00 98.56 73 ALA A O 1
ATOM 553 N N . LEU A 1 74 ? -2.104 4.357 -2.031 1.00 98.44 74 LEU A N 1
ATOM 554 C CA . LEU A 1 74 ? -3.562 4.476 -2.028 1.00 98.44 74 LEU A CA 1
ATOM 555 C C . LEU A 1 74 ? -4.054 5.374 -0.887 1.00 98.44 74 LEU A C 1
ATOM 557 O O . LEU A 1 74 ? -4.847 6.276 -1.132 1.00 98.44 74 LEU A O 1
ATOM 561 N N . GLY A 1 75 ? -3.496 5.240 0.320 1.00 96.94 75 GLY A N 1
ATOM 562 C CA . GLY A 1 75 ? -3.805 6.149 1.431 1.00 96.94 75 GLY A CA 1
ATOM 563 C C . GLY A 1 75 ? -3.376 7.605 1.200 1.00 96.94 75 GLY A C 1
ATOM 564 O O . GLY A 1 75 ? -4.000 8.521 1.728 1.00 96.94 75 GLY A O 1
ATOM 565 N N . LYS A 1 76 ? -2.314 7.854 0.416 1.00 96.62 76 LYS A N 1
ATOM 566 C CA . LYS A 1 76 ? -1.886 9.219 0.040 1.00 96.62 76 LYS A CA 1
ATOM 567 C C . LYS A 1 76 ? -2.782 9.845 -1.028 1.00 96.62 76 LYS A C 1
ATOM 569 O O . LYS A 1 76 ? -2.915 11.067 -1.026 1.00 96.62 76 LYS A O 1
ATOM 574 N N . ILE A 1 77 ? -3.295 9.038 -1.957 1.00 97.19 77 ILE A N 1
ATOM 575 C CA . ILE A 1 77 ? -4.180 9.482 -3.043 1.00 97.19 77 ILE A CA 1
ATOM 576 C C . ILE A 1 77 ? -5.607 9.683 -2.515 1.00 97.19 77 ILE A C 1
ATOM 578 O O . ILE A 1 77 ? -6.277 10.643 -2.895 1.00 97.19 77 ILE A O 1
ATOM 582 N N . GLY A 1 78 ? -6.052 8.791 -1.629 1.00 92.12 78 GLY A N 1
ATOM 583 C CA . GLY A 1 78 ? -7.422 8.724 -1.144 1.00 92.12 78 GLY A CA 1
ATOM 584 C C . GLY A 1 78 ? -8.414 8.308 -2.234 1.00 92.12 78 GLY A C 1
ATOM 585 O O . GLY A 1 78 ? -8.041 7.852 -3.315 1.00 92.12 78 GLY A O 1
ATOM 586 N N . GLY A 1 79 ? -9.701 8.501 -1.951 1.00 90.44 79 GLY A N 1
ATOM 587 C CA . GLY A 1 79 ? -10.797 8.158 -2.856 1.00 90.44 79 GLY A CA 1
ATOM 588 C C . GLY A 1 79 ? -11.491 6.851 -2.479 1.00 90.44 79 GLY A C 1
ATOM 589 O O . GLY A 1 79 ? -10.858 5.858 -2.130 1.00 90.44 79 GLY A O 1
ATOM 590 N N . SER A 1 80 ? -12.819 6.858 -2.572 1.00 89.81 80 SER A N 1
ATOM 591 C CA . SER A 1 80 ? -13.692 5.760 -2.138 1.00 89.81 80 SER A CA 1
ATOM 592 C C . SER A 1 80 ? -13.412 4.428 -2.838 1.00 89.81 80 SER A C 1
ATOM 594 O O . SER A 1 80 ? -13.628 3.380 -2.240 1.00 89.81 80 SER A O 1
ATOM 596 N N . SER A 1 81 ? -12.887 4.450 -4.066 1.00 92.94 81 SER A N 1
ATOM 597 C CA . SER A 1 81 ? -12.525 3.250 -4.834 1.00 92.94 81 SER A CA 1
ATOM 598 C C . SER A 1 81 ? -11.325 2.485 -4.266 1.00 92.94 81 SER A C 1
ATOM 600 O O . SER A 1 81 ? -11.094 1.349 -4.660 1.00 92.94 81 SER A O 1
ATOM 602 N N . ALA A 1 82 ? -10.542 3.094 -3.370 1.00 95.31 82 ALA A N 1
ATOM 603 C CA . ALA A 1 82 ? -9.441 2.422 -2.683 1.00 95.31 82 ALA A CA 1
ATOM 604 C C . ALA A 1 82 ? -9.880 1.722 -1.385 1.00 95.31 82 ALA A C 1
ATOM 606 O O . ALA A 1 82 ? -9.084 0.980 -0.817 1.00 95.31 82 ALA A O 1
ATOM 607 N N . LEU A 1 83 ? -11.117 1.947 -0.919 1.00 97.12 83 LEU A N 1
ATOM 608 C CA . LEU A 1 83 ? -11.583 1.463 0.381 1.00 97.12 83 LEU A CA 1
ATOM 609 C C . LEU A 1 83 ? -11.561 -0.067 0.459 1.00 97.12 83 LEU A C 1
ATOM 611 O O . LEU A 1 83 ? -10.848 -0.614 1.292 1.00 97.12 83 LEU A O 1
ATOM 615 N N . GLU A 1 84 ? -12.326 -0.749 -0.396 1.00 97.88 84 GLU A N 1
ATOM 616 C CA . GLU A 1 84 ? -12.442 -2.213 -0.342 1.00 97.88 84 GLU A CA 1
ATOM 617 C C . GLU A 1 84 ? -11.096 -2.920 -0.564 1.00 97.88 84 GLU A C 1
ATOM 619 O O . GLU A 1 84 ? -10.751 -3.771 0.254 1.00 97.88 84 GLU A O 1
ATOM 624 N N . PRO A 1 85 ? -10.256 -2.522 -1.544 1.00 98.31 85 PRO A N 1
ATOM 625 C CA . PRO A 1 85 ? -8.926 -3.112 -1.690 1.00 98.31 85 PRO A CA 1
ATOM 626 C C . PRO A 1 85 ? -8.023 -2.930 -0.462 1.00 98.31 85 PRO A C 1
ATOM 628 O O . PRO A 1 85 ? -7.248 -3.820 -0.120 1.00 98.31 85 PRO A O 1
ATOM 631 N N . LEU A 1 86 ? -8.106 -1.784 0.222 1.00 98.50 86 LEU A N 1
ATOM 632 C CA . LEU A 1 86 ? -7.352 -1.564 1.457 1.00 98.50 86 LEU A CA 1
ATOM 633 C C . LEU A 1 86 ? -7.919 -2.364 2.634 1.00 98.50 86 LEU A C 1
ATOM 635 O O . LEU A 1 86 ? -7.147 -2.791 3.488 1.00 98.50 86 LEU A O 1
ATOM 639 N N . VAL A 1 87 ? -9.235 -2.593 2.679 1.00 98.44 87 VAL A N 1
ATOM 640 C CA . VAL A 1 87 ? -9.858 -3.497 3.656 1.00 98.44 87 VAL A CA 1
ATOM 641 C C . VAL A 1 87 ? -9.400 -4.938 3.425 1.00 98.44 87 VAL A C 1
ATOM 643 O O . VAL A 1 87 ? -9.035 -5.605 4.388 1.00 98.44 87 VAL A O 1
ATOM 646 N N . GLU A 1 88 ? -9.335 -5.407 2.174 1.00 98.06 88 GLU A N 1
ATOM 647 C CA . GLU A 1 88 ? -8.752 -6.719 1.848 1.00 98.06 88 GLU A CA 1
ATOM 648 C C . GLU A 1 88 ? -7.301 -6.822 2.347 1.00 98.06 88 GLU A C 1
ATOM 650 O O . GLU A 1 88 ? -6.935 -7.809 2.985 1.00 98.06 88 GLU A O 1
ATOM 655 N N . ALA A 1 89 ? -6.499 -5.772 2.136 1.00 98.38 89 ALA A N 1
ATOM 656 C CA . ALA A 1 89 ? -5.093 -5.716 2.543 1.00 98.38 89 ALA A CA 1
ATOM 657 C C . ALA A 1 89 ? -4.862 -5.691 4.071 1.00 98.38 89 ALA A C 1
ATOM 659 O O . ALA A 1 89 ? -3.724 -5.864 4.512 1.00 98.38 89 ALA A O 1
ATOM 660 N N . LEU A 1 90 ? -5.902 -5.520 4.899 1.00 98.38 90 LEU A N 1
ATOM 661 C CA . LEU A 1 90 ? -5.794 -5.755 6.348 1.00 98.38 90 LEU A CA 1
ATOM 662 C C . LEU A 1 90 ? -5.498 -7.227 6.666 1.00 98.38 90 LEU A C 1
ATOM 664 O O . LEU A 1 90 ? -4.896 -7.514 7.692 1.00 98.38 90 LEU A O 1
ATOM 668 N N . ASN A 1 91 ? -5.879 -8.146 5.777 1.00 97.25 91 ASN A N 1
ATOM 669 C CA . ASN A 1 91 ? -5.660 -9.583 5.935 1.00 97.25 91 ASN A CA 1
ATOM 670 C C . ASN A 1 91 ? -4.372 -10.072 5.250 1.00 97.25 91 ASN A C 1
ATOM 672 O O . ASN A 1 91 ? -4.208 -11.274 5.052 1.00 97.25 91 ASN A O 1
ATOM 676 N N . ASP A 1 92 ? -3.469 -9.164 4.858 1.00 98.50 92 ASP A N 1
ATOM 677 C CA . ASP A 1 92 ? -2.180 -9.543 4.271 1.00 98.50 92 ASP A CA 1
ATOM 678 C C . ASP A 1 92 ? -1.357 -10.395 5.249 1.00 98.50 92 ASP A C 1
ATOM 680 O O . ASP A 1 92 ? -1.448 -10.229 6.464 1.00 98.50 92 ASP A O 1
ATOM 684 N N . GLU A 1 93 ? -0.528 -11.294 4.731 1.00 96.69 93 GL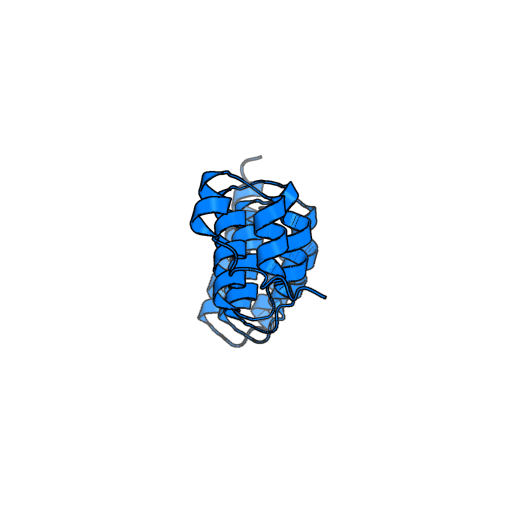U A N 1
ATOM 685 C CA . GLU A 1 93 ? 0.372 -12.126 5.537 1.00 96.69 93 GLU A CA 1
ATOM 686 C C . GLU A 1 93 ? 1.479 -11.316 6.237 1.00 96.69 93 GLU A C 1
ATOM 688 O O . GLU A 1 93 ? 1.964 -11.716 7.296 1.00 96.69 93 GLU A O 1
ATOM 693 N N . ASP A 1 94 ? 1.890 -10.178 5.663 1.00 98.12 94 ASP A N 1
ATOM 694 C CA . ASP A 1 94 ? 2.983 -9.361 6.180 1.00 98.12 94 ASP A CA 1
ATOM 695 C C . ASP A 1 94 ? 2.447 -8.212 7.043 1.00 98.12 94 ASP A C 1
ATOM 697 O O . ASP A 1 94 ? 1.681 -7.347 6.608 1.00 98.12 94 ASP A O 1
ATOM 701 N N . CYS A 1 95 ? 2.903 -8.167 8.294 1.00 97.56 95 CYS A N 1
ATOM 702 C CA . CYS A 1 95 ? 2.426 -7.217 9.294 1.00 97.56 95 CYS A CA 1
ATOM 703 C C . CYS A 1 95 ? 2.686 -5.745 8.926 1.00 97.56 95 CYS A C 1
ATOM 705 O O . CYS A 1 95 ? 1.942 -4.858 9.356 1.00 97.56 95 CYS A O 1
ATOM 707 N N . PHE A 1 96 ? 3.697 -5.449 8.099 1.00 97.81 96 PHE A N 1
ATOM 708 C CA . PHE A 1 96 ? 3.928 -4.086 7.625 1.00 97.81 96 PHE A CA 1
ATOM 709 C C . PHE A 1 96 ? 2.920 -3.685 6.553 1.00 97.81 96 PHE A C 1
ATOM 711 O O . PHE A 1 96 ? 2.527 -2.516 6.510 1.00 97.81 96 PHE A O 1
ATOM 718 N N . VAL A 1 97 ? 2.486 -4.623 5.707 1.00 98.62 97 VAL A N 1
ATOM 719 C CA . VAL A 1 97 ? 1.407 -4.378 4.742 1.00 98.62 97 VAL A CA 1
ATOM 720 C C . VAL A 1 97 ? 0.104 -4.114 5.489 1.00 98.62 97 VAL A C 1
ATOM 722 O O . VAL A 1 97 ? -0.507 -3.068 5.261 1.00 98.62 97 VAL A O 1
ATOM 725 N N . GLN A 1 98 ? -0.240 -4.964 6.463 1.00 98.56 98 GLN A N 1
ATOM 726 C CA . GLN A 1 98 ? -1.410 -4.776 7.327 1.00 98.56 98 GLN A CA 1
ATOM 727 C C . GLN A 1 98 ? -1.415 -3.390 8.000 1.00 98.56 98 GLN A C 1
ATOM 729 O O . GLN A 1 98 ? -2.396 -2.647 7.925 1.00 98.56 98 GLN A O 1
ATOM 734 N N . ALA A 1 99 ? -0.290 -2.986 8.608 1.00 98.31 99 ALA A N 1
ATOM 735 C CA . ALA A 1 99 ? -0.167 -1.677 9.250 1.00 98.31 99 ALA A CA 1
ATOM 736 C C . ALA A 1 99 ? -0.334 -0.519 8.254 1.00 98.31 99 ALA A C 1
ATOM 738 O O . ALA A 1 99 ? -0.967 0.492 8.571 1.00 98.31 99 ALA A O 1
ATOM 739 N N . LYS A 1 100 ? 0.218 -0.633 7.036 1.00 98.44 100 LYS A N 1
ATOM 740 C CA . LYS A 1 100 ? 0.032 0.399 6.004 1.00 98.44 100 LYS A CA 1
ATOM 741 C C . LYS A 1 100 ? -1.394 0.450 5.480 1.00 98.44 100 LYS A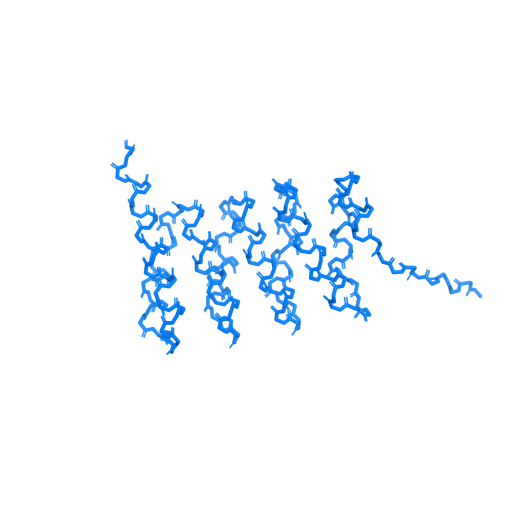 C 1
ATOM 743 O O . LYS A 1 100 ? -1.864 1.559 5.240 1.00 98.44 100 LYS A O 1
ATOM 748 N N . ALA A 1 101 ? -2.073 -0.684 5.352 1.00 98.62 101 ALA A N 1
ATOM 749 C CA . ALA A 1 101 ? -3.483 -0.738 4.992 1.00 98.62 101 ALA A CA 1
ATOM 750 C C . ALA A 1 101 ? -4.350 -0.045 6.056 1.00 98.62 101 ALA A C 1
ATOM 752 O O . ALA A 1 101 ? -5.095 0.883 5.734 1.00 98.62 101 ALA A O 1
ATOM 753 N N . ALA A 1 102 ? -4.153 -0.378 7.335 1.00 98.56 102 ALA A N 1
ATOM 754 C CA . ALA A 1 102 ? -4.858 0.260 8.445 1.00 98.56 102 ALA A CA 1
ATOM 755 C C . ALA A 1 102 ? -4.614 1.778 8.497 1.00 98.56 102 ALA A C 1
ATOM 757 O O . ALA A 1 102 ? -5.555 2.572 8.553 1.00 98.56 102 ALA A O 1
ATOM 758 N N . ALA A 1 103 ? -3.352 2.206 8.389 1.00 98.31 103 ALA A N 1
ATOM 759 C CA . ALA A 1 103 ? -3.005 3.624 8.361 1.00 98.31 103 ALA A CA 1
ATOM 760 C C . ALA A 1 103 ? -3.585 4.356 7.136 1.00 98.31 103 ALA A C 1
ATOM 762 O O . ALA A 1 103 ? -3.942 5.530 7.235 1.00 98.31 103 ALA A O 1
ATOM 763 N N . ALA A 1 104 ? -3.660 3.696 5.976 1.00 98.19 104 ALA A N 1
ATOM 764 C CA . ALA A 1 104 ? -4.253 4.260 4.767 1.00 98.19 104 ALA A CA 1
ATOM 765 C C . ALA A 1 104 ? -5.763 4.477 4.929 1.00 98.19 104 ALA A C 1
ATOM 767 O O . ALA A 1 104 ? -6.242 5.567 4.627 1.00 98.19 104 ALA A O 1
ATOM 768 N N . LEU A 1 105 ? -6.480 3.496 5.483 1.00 98.19 105 LEU A N 1
ATOM 769 C CA . LEU A 1 105 ? -7.907 3.603 5.800 1.00 98.19 105 LEU A CA 1
ATOM 770 C C . LEU A 1 105 ? -8.187 4.745 6.787 1.00 98.19 105 LEU A C 1
ATOM 772 O O . LEU A 1 105 ? -9.076 5.560 6.550 1.00 98.19 105 LEU A O 1
ATOM 776 N N . GLY A 1 106 ? -7.367 4.876 7.835 1.00 96.88 106 GLY A N 1
ATOM 777 C CA . GLY A 1 106 ? -7.458 5.991 8.783 1.00 96.88 106 GLY A CA 1
ATOM 778 C C . GLY A 1 106 ? -7.275 7.364 8.129 1.00 96.88 106 GLY A C 1
ATOM 779 O O . GLY A 1 106 ? -7.994 8.311 8.436 1.00 96.88 106 GLY A O 1
ATOM 780 N N . LYS A 1 107 ? -6.332 7.473 7.185 1.00 95.00 107 LYS A N 1
ATOM 781 C CA . LYS A 1 107 ? -6.085 8.709 6.422 1.00 95.00 107 LYS A CA 1
ATOM 782 C C . LYS A 1 107 ? -7.191 9.043 5.432 1.00 95.00 107 LYS A C 1
ATOM 784 O O . LYS A 1 107 ? -7.387 10.217 5.143 1.00 95.00 107 LYS A O 1
ATOM 789 N N . MET A 1 108 ? -7.868 8.034 4.890 1.00 92.62 108 MET A N 1
ATOM 790 C CA . MET A 1 108 ? -8.988 8.243 3.976 1.00 92.62 108 MET A CA 1
ATOM 791 C C . MET A 1 108 ? -10.197 8.867 4.668 1.00 92.62 108 MET A C 1
ATOM 793 O O . MET A 1 108 ? -10.966 9.546 3.993 1.00 92.62 108 MET A O 1
ATOM 797 N N . GLY A 1 109 ? -10.378 8.627 5.972 1.00 92.12 109 GLY A N 1
ATOM 798 C CA . GLY A 1 109 ? -11.483 9.216 6.732 1.00 92.12 109 GLY A CA 1
ATOM 799 C C . GLY A 1 109 ? -12.856 8.623 6.427 1.00 92.12 109 GLY A C 1
ATOM 800 O O . GLY A 1 109 ? -13.873 9.140 6.879 1.00 92.12 109 GLY A O 1
ATOM 801 N N . ASP A 1 110 ? -12.916 7.548 5.643 1.00 93.75 110 ASP A N 1
ATOM 802 C CA . ASP A 1 110 ? -14.182 6.945 5.250 1.00 93.75 110 ASP A CA 1
ATOM 803 C C . ASP A 1 110 ? -14.760 6.135 6.414 1.00 93.75 110 ASP A C 1
ATOM 805 O O . ASP A 1 110 ? -14.181 5.134 6.845 1.00 93.75 110 ASP A O 1
ATOM 809 N N . ARG A 1 111 ? -15.934 6.547 6.910 1.00 95.12 111 ARG A N 1
ATOM 810 C CA . ARG A 1 111 ? -16.619 5.893 8.035 1.00 95.12 111 ARG A CA 1
ATOM 811 C C . ARG A 1 111 ? -16.857 4.401 7.796 1.00 95.12 111 ARG A C 1
ATOM 813 O O . ARG A 1 111 ? -16.887 3.633 8.754 1.00 95.12 111 ARG A O 1
ATOM 820 N N . ARG A 1 112 ? -16.983 3.974 6.535 1.00 95.75 112 ARG A N 1
ATOM 821 C CA . ARG A 1 112 ? -17.168 2.563 6.161 1.00 95.75 112 ARG A CA 1
ATOM 822 C C . ARG A 1 112 ? -15.965 1.685 6.534 1.00 95.75 112 ARG A C 1
ATOM 824 O O . ARG A 1 112 ? -16.113 0.472 6.607 1.00 95.75 112 ARG A O 1
ATOM 831 N N . ALA A 1 113 ? -14.799 2.274 6.812 1.00 97.19 113 ALA A N 1
ATOM 832 C CA . ALA A 1 113 ? -13.620 1.551 7.282 1.00 97.19 113 ALA A CA 1
ATOM 833 C C . ALA A 1 113 ? -13.641 1.217 8.786 1.00 97.19 113 ALA A C 1
ATOM 835 O O . ALA A 1 113 ? -12.831 0.402 9.221 1.00 97.19 113 ALA A O 1
ATOM 836 N N . ILE A 1 114 ? -14.535 1.815 9.588 1.00 97.38 114 ILE A N 1
ATOM 837 C CA . ILE A 1 114 ? -14.546 1.623 11.049 1.00 97.38 114 ILE A CA 1
ATOM 838 C C . ILE A 1 114 ? -14.805 0.159 11.414 1.00 97.38 114 ILE A C 1
ATOM 840 O O . ILE A 1 114 ? -14.012 -0.420 12.153 1.00 97.38 114 ILE A O 1
ATOM 844 N N . ASP A 1 115 ? -15.871 -0.449 10.892 1.00 97.38 115 ASP A N 1
ATOM 845 C CA . ASP A 1 115 ? -16.235 -1.819 11.270 1.00 97.38 115 ASP A CA 1
ATOM 846 C C . ASP A 1 115 ? -15.171 -2.849 10.848 1.00 97.38 115 ASP A C 1
ATOM 848 O O . ASP A 1 115 ? -14.789 -3.670 11.689 1.00 97.38 115 ASP A O 1
ATOM 852 N N . PRO A 1 116 ? -14.613 -2.803 9.617 1.00 97.94 116 PRO A N 1
ATOM 853 C CA . PRO A 1 116 ? -13.478 -3.649 9.253 1.00 97.94 116 PRO A CA 1
ATOM 854 C C . PRO A 1 116 ? -12.259 -3.469 10.163 1.00 97.94 116 PRO A C 1
ATOM 856 O O . PRO A 1 116 ? -11.664 -4.459 10.584 1.00 97.94 116 PRO A O 1
ATOM 859 N N . LEU A 1 117 ? -11.899 -2.226 10.509 1.00 98.00 117 LEU A N 1
ATOM 860 C CA . LEU A 1 117 ? -10.765 -1.952 11.396 1.00 98.00 117 LEU A CA 1
ATOM 861 C C . LEU A 1 117 ? -11.004 -2.477 12.816 1.00 98.00 117 LEU A C 1
ATOM 863 O O . LEU A 1 117 ? -10.081 -3.014 13.422 1.00 98.00 117 LEU A O 1
ATOM 867 N N . LEU A 1 118 ? -12.223 -2.349 13.348 1.00 97.81 118 LEU A N 1
ATOM 868 C CA . LEU A 1 118 ? -12.572 -2.875 14.670 1.00 97.81 118 LEU A CA 1
ATOM 869 C C . LEU A 1 118 ? -12.460 -4.399 14.718 1.00 97.81 118 LEU A C 1
ATOM 871 O O . LEU A 1 118 ? -11.843 -4.920 15.642 1.00 97.81 118 LEU A O 1
ATOM 875 N N . ARG A 1 119 ? -12.981 -5.107 13.708 1.00 96.69 119 ARG A N 1
ATOM 876 C CA . ARG A 1 119 ? -12.807 -6.567 13.600 1.00 96.69 119 ARG A CA 1
ATOM 877 C C . ARG A 1 119 ? -11.327 -6.937 13.536 1.00 96.69 119 ARG A C 1
ATOM 879 O O . ARG A 1 119 ? -10.853 -7.737 14.333 1.00 96.69 119 ARG A O 1
ATOM 886 N N . PHE A 1 120 ? -10.577 -6.255 12.674 1.00 97.00 120 PHE A N 1
ATOM 887 C CA . PHE A 1 120 ? -9.148 -6.485 12.511 1.00 97.00 120 PHE A CA 1
ATOM 888 C C . PHE A 1 120 ? -8.342 -6.286 13.810 1.00 97.00 120 PHE A C 1
ATOM 890 O O . PHE A 1 120 ? -7.431 -7.058 14.090 1.00 97.00 120 PHE A O 1
ATOM 897 N N . ILE A 1 121 ? -8.692 -5.302 14.648 1.00 97.12 121 ILE A N 1
ATOM 898 C CA . ILE A 1 121 ? -8.048 -5.073 15.957 1.00 97.12 121 ILE A CA 1
ATOM 899 C C . ILE A 1 121 ? -8.162 -6.293 16.883 1.00 97.12 121 ILE A C 1
ATOM 901 O O . ILE A 1 121 ? -7.237 -6.541 17.662 1.00 97.12 121 ILE A O 1
ATOM 905 N N . HIS A 1 122 ? -9.276 -7.026 16.823 1.00 93.62 122 HIS A N 1
ATOM 906 C CA . HIS A 1 122 ? -9.490 -8.219 17.642 1.00 93.62 122 HIS A CA 1
ATOM 907 C C . HIS A 1 122 ? -8.667 -9.415 17.152 1.00 93.62 122 HIS A C 1
ATOM 909 O O . HIS A 1 122 ? -8.140 -10.159 17.977 1.00 93.62 122 HIS A O 1
ATOM 915 N N . ASP A 1 123 ? -8.506 -9.557 15.836 1.00 91.06 123 ASP A N 1
ATOM 916 C CA . ASP A 1 123 ? -7.877 -10.733 15.223 1.00 91.06 123 ASP A CA 1
ATOM 917 C C . ASP A 1 123 ? -6.357 -10.581 15.029 1.00 91.06 123 ASP A C 1
ATOM 919 O O . ASP A 1 123 ? -5.622 -11.568 14.909 1.00 91.06 123 ASP A O 1
ATOM 923 N N . VAL A 1 124 ? -5.850 -9.343 14.991 1.00 93.19 124 VAL A N 1
ATOM 924 C CA . VAL A 1 124 ? -4.442 -9.079 14.685 1.00 93.19 124 VAL A CA 1
ATOM 925 C C . VAL A 1 124 ? -3.502 -9.491 15.824 1.00 93.19 124 VAL A C 1
ATOM 927 O O . VAL A 1 124 ? -3.643 -9.113 16.993 1.00 93.19 124 VAL A O 1
ATOM 930 N N . LYS A 1 125 ? -2.467 -10.248 15.448 1.00 92.38 125 LYS A N 1
ATOM 931 C CA . LYS A 1 125 ? -1.477 -10.818 16.375 1.00 92.38 125 LYS A CA 1
ATOM 932 C C . LYS A 1 125 ? -0.438 -9.804 16.850 1.00 92.38 125 LYS A C 1
ATOM 934 O O . LYS A 1 125 ? 0.057 -9.902 17.967 1.00 92.38 125 LYS A O 1
ATOM 939 N N . HIS A 1 126 ? -0.073 -8.854 15.991 1.00 94.12 126 HIS A N 1
ATOM 940 C CA . HIS A 1 126 ? 1.021 -7.924 16.254 1.00 94.12 126 HIS A CA 1
ATOM 941 C C . HIS A 1 126 ? 0.527 -6.648 16.939 1.00 94.12 126 HIS A C 1
ATOM 943 O O . HIS A 1 126 ? -0.243 -5.888 16.354 1.00 94.12 126 HIS A O 1
ATOM 949 N N . GLU A 1 127 ? 1.053 -6.374 18.136 1.00 94.25 127 GLU A N 1
ATOM 950 C CA . GLU A 1 127 ? 0.720 -5.193 18.948 1.00 94.25 127 GLU A CA 1
ATOM 951 C C . GLU A 1 127 ? 0.858 -3.883 18.157 1.00 94.25 127 GLU A C 1
ATOM 953 O O . GLU A 1 127 ? -0.066 -3.080 18.095 1.00 94.25 127 GLU A O 1
ATOM 958 N N . TYR A 1 128 ? 1.979 -3.710 17.449 1.00 93.62 128 TYR A N 1
ATOM 959 C CA . TYR A 1 128 ? 2.232 -2.536 16.605 1.00 93.62 128 TYR A CA 1
ATOM 960 C C . TYR A 1 128 ? 1.121 -2.288 15.570 1.00 93.62 128 TYR A C 1
ATOM 962 O O . TYR A 1 128 ? 0.710 -1.150 15.318 1.00 93.62 128 TYR A O 1
ATOM 970 N N . VAL A 1 129 ? 0.625 -3.363 14.960 1.00 96.25 129 VAL A N 1
ATOM 971 C CA . VAL A 1 129 ? -0.411 -3.290 13.932 1.00 96.25 129 VAL A CA 1
ATOM 972 C C . VAL A 1 129 ? -1.769 -2.993 14.570 1.00 96.25 129 VAL A C 1
ATOM 974 O O . VAL A 1 129 ? -2.517 -2.163 14.049 1.00 96.25 129 VAL A O 1
ATOM 977 N N . ARG A 1 130 ? -2.048 -3.589 15.737 1.00 97.88 130 ARG A N 1
ATOM 978 C CA . ARG A 1 130 ? -3.240 -3.305 16.545 1.00 97.88 130 ARG A CA 1
ATOM 979 C C . ARG A 1 130 ? -3.331 -1.828 16.916 1.00 97.88 130 ARG A C 1
ATOM 981 O O . ARG A 1 130 ? -4.372 -1.209 16.698 1.00 97.88 130 ARG A O 1
ATOM 988 N N . GLU A 1 131 ? -2.238 -1.250 17.406 1.00 97.50 131 GLU A N 1
ATOM 989 C CA . GLU A 1 131 ? -2.174 0.169 17.766 1.00 97.50 131 GLU A CA 1
ATOM 990 C C . GLU A 1 131 ? -2.346 1.075 16.546 1.00 97.50 131 GLU A C 1
ATOM 992 O O . GLU A 1 131 ? -3.080 2.064 16.592 1.00 97.50 131 GLU A O 1
ATOM 997 N N . THR A 1 132 ? -1.762 0.696 15.406 1.00 97.50 132 THR A N 1
ATOM 998 C CA . THR A 1 132 ? -1.960 1.423 14.144 1.00 97.50 132 THR A CA 1
ATOM 999 C C . THR A 1 132 ? -3.432 1.423 13.717 1.00 97.50 132 THR A C 1
ATOM 1001 O O . THR A 1 132 ? -3.959 2.460 13.309 1.00 97.50 132 THR A O 1
ATOM 1004 N N . ALA A 1 133 ? -4.123 0.288 13.838 1.00 97.69 133 ALA A N 1
ATOM 1005 C CA . ALA A 1 133 ? -5.544 0.184 13.521 1.00 97.69 133 ALA A CA 1
ATOM 1006 C C . ALA A 1 133 ? -6.427 0.961 14.512 1.00 97.69 133 ALA A C 1
ATOM 1008 O O . ALA A 1 133 ? -7.355 1.652 14.090 1.00 97.69 133 ALA A O 1
ATOM 1009 N N . ARG A 1 134 ? -6.109 0.942 15.814 1.00 98.00 134 ARG A N 1
ATOM 1010 C CA . ARG A 1 134 ? -6.791 1.772 16.827 1.00 98.00 134 ARG A CA 1
ATOM 1011 C C . ARG A 1 134 ? -6.650 3.259 16.522 1.00 98.00 134 ARG A C 1
ATOM 1013 O O . ARG A 1 134 ? -7.644 3.987 16.524 1.00 98.00 134 ARG A O 1
ATOM 1020 N N . ALA A 1 135 ? -5.437 3.700 16.194 1.00 97.62 135 ALA A N 1
ATOM 1021 C CA . ALA A 1 135 ? -5.176 5.073 15.783 1.00 97.62 135 ALA A CA 1
ATOM 1022 C C . ALA A 1 135 ? -5.968 5.444 14.519 1.00 97.62 135 ALA A C 1
ATOM 1024 O O . ALA A 1 135 ? -6.526 6.537 14.452 1.00 97.62 135 ALA A O 1
ATOM 1025 N N . ALA A 1 136 ? -6.078 4.531 13.549 1.00 97.62 136 ALA A N 1
ATOM 1026 C CA . ALA A 1 136 ? -6.879 4.740 12.346 1.00 97.62 136 ALA A CA 1
ATOM 1027 C C . ALA A 1 136 ? -8.375 4.923 12.657 1.00 97.62 136 ALA A C 1
ATOM 1029 O O . ALA A 1 136 ? -8.983 5.864 12.149 1.00 97.62 136 ALA A O 1
ATOM 1030 N N . VAL A 1 137 ? -8.960 4.094 13.531 1.00 97.69 137 VAL A N 1
ATOM 1031 C CA . VAL A 1 137 ? -10.362 4.248 13.971 1.00 97.69 137 VAL A CA 1
ATOM 1032 C C . VAL A 1 137 ? -10.577 5.594 14.660 1.00 97.69 137 VAL A C 1
ATOM 1034 O O . VAL A 1 137 ? -11.542 6.296 14.355 1.00 97.69 137 VAL A O 1
ATOM 1037 N N . ASN A 1 138 ? -9.675 5.975 15.567 1.00 96.50 138 ASN A N 1
ATOM 1038 C CA . ASN A 1 138 ? -9.755 7.257 16.263 1.00 96.50 138 ASN A CA 1
ATOM 1039 C C . ASN A 1 138 ? -9.640 8.436 15.290 1.00 96.50 138 ASN A C 1
ATOM 1041 O O . ASN A 1 138 ? -10.414 9.382 15.401 1.00 96.50 138 ASN A O 1
ATOM 1045 N N . ALA A 1 139 ? -8.739 8.356 14.306 1.00 95.31 139 ALA A N 1
ATOM 1046 C CA . ALA A 1 139 ? -8.581 9.384 13.283 1.00 95.31 139 ALA A CA 1
ATOM 1047 C C . ALA A 1 139 ? -9.866 9.577 12.463 1.00 95.31 139 ALA A C 1
ATOM 1049 O O . ALA A 1 139 ? -10.298 10.714 12.280 1.00 95.31 139 ALA A O 1
ATOM 1050 N N . ILE A 1 140 ? -10.512 8.486 12.032 1.00 94.75 140 ILE A N 1
ATOM 1051 C CA . ILE A 1 140 ? -11.785 8.555 11.295 1.00 94.75 140 ILE A CA 1
ATOM 1052 C C . ILE A 1 140 ? -12.876 9.171 12.176 1.00 94.75 140 ILE A C 1
ATOM 1054 O O . ILE A 1 140 ? -13.576 10.079 11.7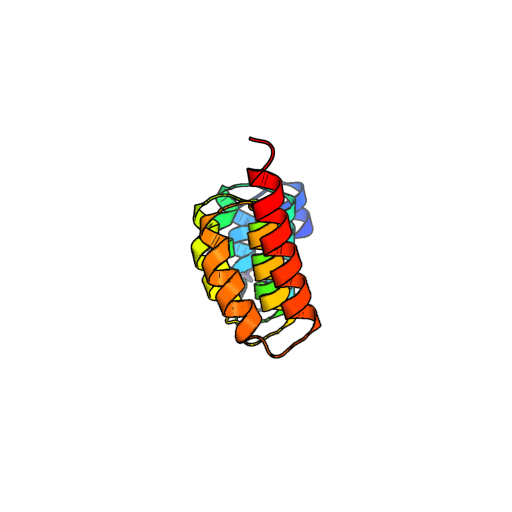42 1.00 94.75 140 ILE A O 1
ATOM 1058 N N . LYS A 1 141 ? -13.010 8.717 13.429 1.00 93.31 141 LYS A N 1
ATOM 1059 C CA . LYS A 1 141 ? -14.012 9.257 14.360 1.00 93.31 141 LYS A CA 1
ATOM 1060 C C . LYS A 1 141 ? -13.814 10.751 14.600 1.00 93.31 141 LYS A C 1
ATOM 1062 O O . LYS A 1 141 ? -14.778 11.494 14.494 1.00 93.31 141 LYS A O 1
ATOM 1067 N N . MET A 1 142 ? -12.581 11.194 14.856 1.00 89.94 142 MET A N 1
ATOM 1068 C CA . MET A 1 142 ? -12.275 12.612 15.060 1.00 89.94 142 MET A CA 1
ATOM 1069 C C . MET A 1 142 ? -12.647 13.457 13.843 1.00 89.94 142 MET A C 1
ATOM 1071 O O . MET A 1 142 ? -13.237 14.514 14.013 1.00 89.94 142 MET A O 1
ATOM 1075 N N . GLN A 1 143 ? -12.366 12.990 12.623 1.00 85.81 143 GLN A N 1
ATOM 1076 C CA . GLN A 1 143 ? -12.723 13.719 11.400 1.00 85.81 143 GLN A CA 1
ATOM 1077 C C . GLN A 1 143 ? -14.238 13.893 11.222 1.00 85.81 143 GLN A C 1
ATOM 1079 O O . GLN A 1 143 ? -14.661 14.866 10.609 1.00 85.81 143 GLN A O 1
ATOM 1084 N N . LEU A 1 144 ? -15.046 12.982 11.771 1.00 78.25 144 LEU A N 1
ATOM 1085 C CA . LEU A 1 144 ? -16.508 13.046 11.717 1.00 78.25 144 LEU A CA 1
ATOM 1086 C C . LEU A 1 144 ? -17.117 13.922 12.820 1.00 78.25 144 LEU A C 1
ATOM 1088 O O . LEU A 1 144 ? -18.256 14.342 12.680 1.00 78.25 144 LEU A O 1
ATOM 1092 N N . THR A 1 145 ? -16.389 14.189 13.908 1.00 73.81 145 THR A N 1
ATOM 1093 C CA . THR A 1 145 ? -16.877 15.007 15.033 1.00 73.81 145 THR A CA 1
ATOM 1094 C C . THR A 1 145 ? -16.831 16.514 14.740 1.00 73.81 145 THR A C 1
ATOM 1096 O O . THR A 1 145 ? -17.458 17.290 15.453 1.00 73.81 145 THR A O 1
ATOM 1099 N N . PHE A 1 146 ? -16.090 16.946 13.714 1.00 60.34 146 PHE A N 1
ATOM 1100 C CA . PHE A 1 146 ? -15.923 18.362 13.347 1.00 60.34 146 PHE A CA 1
ATOM 1101 C C . PHE A 1 146 ? -16.757 18.797 12.125 1.00 60.34 146 PHE A C 1
ATOM 1103 O O . PHE A 1 146 ? -16.447 19.824 11.519 1.00 60.34 146 PHE A O 1
ATOM 1110 N N . VAL A 1 147 ? -17.785 18.028 11.750 1.00 54.34 147 VAL A N 1
ATOM 1111 C CA . VAL A 1 147 ? -18.716 18.320 10.640 1.00 54.34 147 VAL A CA 1
ATOM 1112 C C . VAL A 1 147 ? -20.142 18.348 11.162 1.00 54.34 147 VAL A C 1
ATOM 1114 O O . VAL A 1 147 ? -20.901 19.226 10.703 1.00 54.34 147 VAL A O 1
#

Organism: NCBI:txid2250710

Secondary structure (DSSP, 8-state):
------PPP-HHHHHHTT-HHHHHHHTT-TT-HHHHHHHHHHHHHHT-GGGHHHHHHHTT-SSHHHHHHHHHHHHHH--GGGHHHHHHGGG-SSHHHHHHHHHHHHHHT-GGGHHHHHHHHHH---HHHHHHHHHHHHHHHHHHHT-

InterPro domains:
  IPR004155 PBS lyase HEAT-like repeat [PF03130] (97-121)
  IPR004155 PBS lyase HEAT-like repeat [SM00567] (33-62)
  IPR004155 PBS lyase HEAT-like repeat [SM00567] (64-93)
  IPR004155 PBS lyase HEAT-like repeat [SM00567] (95-124)
  IPR011989 Armadillo-like helical [G3DSA:1.25.10.10] (3-145)
  IPR016024 Armadillo-type fold [SSF48371] (25-140)
  IPR021133 HEAT, type 2 [PS50077] (51-88)

pLDDT: mean 93.68, std 11.49, range [39.38, 98.81]

Foldseek 3Di:
DDPPPPPQQPLVVCLVVVPLVSLLVQCVPPPDVVSNLSSLQSLLVSLDPVNLVSLLVQCPDPDPSSVLSSLLSCLSNADPSCQVSLLVQCPDPDLSSVLSSLLSLLSNLDPVCLVSLVVSLVVDDDPSSNVSSVNSNVSSVVVVVVD

Sequence (147 aa):
MAMFALTQPNVIKLKAMRNIGGLARALKYRADSGVRADAAQALGELRNRLAIPPLVGALRDENRLVRKNAAQALGKIGGSSALEPLVEALNDEDCFVQAKAAAALGKMGDRRAIDPLLRFIHDVKHEYVRETARAAVNAIKMQLTFV

Radius of gyration: 16.2 Å; chains: 1; bounding box: 34×30×54 Å